Protein AF-A0A1J5IK39-F1 (afdb_monomer)

Radius of gyration: 12.75 Å; Cα contacts (8 Å, |Δi|>4): 61; chains: 1; bounding box: 36×24×31 Å

Structure (mmCIF, N/CA/C/O backbone):
data_AF-A0A1J5IK39-F1
#
_entr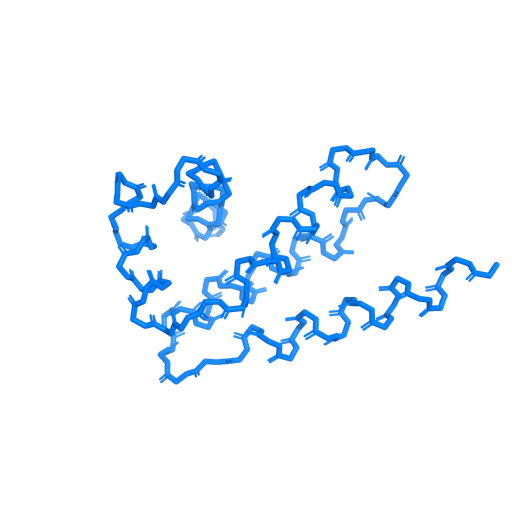y.id   AF-A0A1J5IK39-F1
#
loop_
_atom_site.group_PDB
_atom_site.id
_atom_site.type_symbol
_atom_site.label_atom_id
_atom_site.label_alt_id
_atom_site.label_comp_id
_atom_site.label_asym_id
_atom_site.label_entity_id
_atom_site.label_seq_id
_atom_site.pdbx_PDB_ins_code
_atom_site.Cartn_x
_atom_site.Cartn_y
_atom_site.Cartn_z
_atom_site.occupancy
_atom_site.B_iso_or_equiv
_atom_site.auth_seq_id
_atom_site.auth_comp_id
_atom_site.auth_asym_id
_atom_site.auth_atom_id
_atom_site.pdbx_PDB_model_num
ATOM 1 N N . MET A 1 1 ? 18.793 10.481 -16.042 1.00 48.03 1 MET A N 1
ATOM 2 C CA . MET A 1 1 ? 18.973 10.278 -14.580 1.00 48.03 1 MET A CA 1
ATOM 3 C C . MET A 1 1 ? 17.665 9.871 -13.882 1.00 48.03 1 MET A C 1
ATOM 5 O O . MET A 1 1 ? 17.578 9.986 -12.670 1.00 48.03 1 MET A O 1
ATOM 9 N N . THR A 1 2 ? 16.653 9.381 -14.605 1.00 59.12 2 THR A N 1
ATOM 10 C CA . THR A 1 2 ? 15.298 9.120 -14.081 1.00 59.12 2 THR A CA 1
ATOM 11 C C . THR A 1 2 ? 15.105 7.676 -13.601 1.00 59.12 2 THR A C 1
ATOM 13 O O . THR A 1 2 ? 14.478 7.462 -12.566 1.00 59.12 2 THR A O 1
ATOM 16 N N . ASP A 1 3 ? 15.719 6.688 -14.261 1.00 63.81 3 ASP A N 1
ATOM 17 C CA . ASP A 1 3 ? 15.537 5.263 -13.926 1.00 63.81 3 ASP A CA 1
ATOM 18 C C . ASP A 1 3 ? 15.956 4.887 -12.498 1.00 63.81 3 ASP A C 1
ATOM 20 O O . ASP A 1 3 ? 15.232 4.185 -11.789 1.00 63.81 3 ASP A O 1
ATOM 24 N N . SER A 1 4 ? 17.103 5.384 -12.031 1.00 73.56 4 SER A N 1
ATOM 25 C CA . SER A 1 4 ? 17.636 5.018 -10.712 1.00 73.56 4 SER A CA 1
ATOM 26 C C . SER A 1 4 ? 16.734 5.472 -9.558 1.00 73.56 4 SER A C 1
ATOM 28 O O . SER A 1 4 ? 16.578 4.740 -8.580 1.00 73.56 4 SER A O 1
ATOM 30 N N . THR A 1 5 ? 16.105 6.645 -9.676 1.00 78.44 5 THR A N 1
ATOM 31 C CA . THR A 1 5 ? 15.187 7.182 -8.660 1.00 78.44 5 THR A CA 1
ATOM 32 C C . THR A 1 5 ? 13.883 6.388 -8.618 1.00 78.44 5 THR A C 1
ATOM 34 O O . THR A 1 5 ? 13.416 6.036 -7.535 1.00 78.44 5 THR A O 1
ATOM 37 N N . HIS A 1 6 ? 13.334 6.010 -9.776 1.00 80.12 6 HIS A N 1
ATOM 38 C CA . HIS A 1 6 ? 12.125 5.184 -9.838 1.00 80.12 6 HIS A CA 1
ATOM 39 C C . HIS A 1 6 ? 12.333 3.795 -9.227 1.00 80.12 6 HIS A C 1
ATOM 41 O O . HIS A 1 6 ? 11.483 3.305 -8.480 1.00 80.12 6 HIS A O 1
ATOM 47 N N . ILE A 1 7 ? 13.486 3.170 -9.483 1.00 85.44 7 ILE A N 1
ATOM 48 C CA . ILE A 1 7 ? 13.837 1.879 -8.879 1.00 85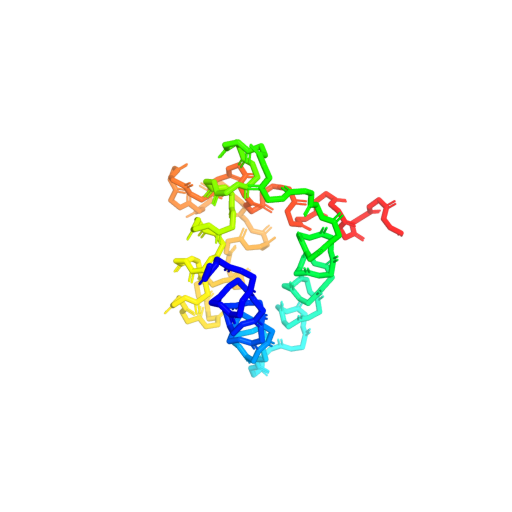.44 7 ILE A CA 1
ATOM 49 C C . ILE A 1 7 ? 13.936 1.999 -7.350 1.00 85.44 7 ILE A C 1
ATOM 51 O O . ILE A 1 7 ? 13.489 1.103 -6.632 1.00 85.44 7 ILE A O 1
ATOM 55 N N . GLN A 1 8 ? 14.502 3.094 -6.834 1.00 88.88 8 GLN A N 1
ATOM 56 C CA . GLN A 1 8 ? 14.584 3.344 -5.391 1.00 88.88 8 GLN A CA 1
ATOM 57 C C . GLN A 1 8 ? 13.201 3.542 -4.760 1.00 88.88 8 GLN A C 1
ATOM 59 O O . GLN A 1 8 ? 12.917 2.919 -3.737 1.00 88.88 8 GLN A O 1
ATOM 64 N N . GLN A 1 9 ? 12.323 4.321 -5.397 1.00 89.88 9 GLN A N 1
ATOM 65 C CA . GLN A 1 9 ? 10.943 4.519 -4.942 1.00 89.88 9 GLN A CA 1
ATOM 66 C C . GLN A 1 9 ? 10.170 3.197 -4.877 1.00 89.88 9 GLN A C 1
ATOM 68 O O . GLN A 1 9 ? 9.550 2.889 -3.862 1.00 89.88 9 GLN A O 1
ATOM 73 N N . LEU A 1 10 ? 10.253 2.356 -5.915 1.00 92.12 10 LEU A N 1
ATOM 74 C CA . LEU A 1 10 ? 9.590 1.045 -5.922 1.00 92.12 10 LEU A CA 1
ATOM 75 C C . LEU A 1 10 ? 10.102 0.124 -4.813 1.00 92.12 10 LEU A C 1
ATOM 77 O O . LEU A 1 10 ? 9.306 -0.580 -4.190 1.00 92.12 10 LEU A O 1
ATOM 81 N N . LYS A 1 11 ? 11.409 0.144 -4.535 1.00 94.62 11 LYS A N 1
ATOM 82 C CA . LYS A 1 11 ? 11.991 -0.607 -3.415 1.00 94.62 11 LYS A CA 1
ATOM 83 C C . LYS A 1 11 ? 11.493 -0.086 -2.066 1.00 94.62 11 LYS A C 1
ATOM 85 O O . LYS A 1 11 ? 11.134 -0.900 -1.220 1.00 94.62 11 LYS A O 1
ATOM 90 N N . ALA A 1 12 ? 11.431 1.232 -1.876 1.00 95.25 12 ALA A N 1
ATOM 91 C CA . ALA A 1 12 ? 10.912 1.841 -0.652 1.00 95.25 12 ALA A CA 1
ATOM 92 C C . ALA A 1 12 ? 9.430 1.495 -0.431 1.00 95.25 12 ALA A C 1
ATOM 94 O O . ALA A 1 12 ? 9.064 1.019 0.642 1.00 95.25 12 ALA A O 1
ATOM 95 N N . MET A 1 13 ? 8.598 1.613 -1.472 1.00 96.69 13 MET A N 1
ATOM 96 C CA . MET A 1 13 ? 7.192 1.196 -1.426 1.00 96.69 13 MET A CA 1
ATOM 97 C C . MET A 1 13 ? 7.051 -0.278 -1.038 1.00 96.69 13 MET A C 1
ATOM 99 O O . MET A 1 13 ? 6.246 -0.605 -0.170 1.00 96.69 13 MET A O 1
ATOM 103 N N . ARG A 1 14 ? 7.866 -1.171 -1.617 1.00 97.69 14 ARG A N 1
ATOM 104 C CA . ARG A 1 14 ? 7.851 -2.601 -1.273 1.00 97.69 14 ARG A CA 1
ATOM 105 C C . ARG A 1 14 ? 8.127 -2.837 0.210 1.00 97.69 14 ARG A C 1
ATOM 107 O O . ARG A 1 14 ? 7.480 -3.679 0.823 1.00 97.69 14 ARG A O 1
ATOM 114 N N . LEU A 1 15 ? 9.093 -2.118 0.782 1.00 97.12 15 LEU A N 1
ATOM 115 C CA . LEU A 1 15 ? 9.413 -2.216 2.207 1.00 97.12 15 LEU A CA 1
ATOM 116 C C . LEU A 1 15 ? 8.252 -1.715 3.072 1.00 97.12 15 LEU A C 1
ATOM 118 O O . LEU A 1 15 ? 7.893 -2.386 4.032 1.00 97.12 15 LEU A O 1
ATOM 122 N N . ASN A 1 16 ? 7.619 -0.608 2.684 1.00 97.19 16 ASN A N 1
ATOM 123 C CA . ASN A 1 16 ? 6.467 -0.041 3.389 1.00 97.19 16 ASN A CA 1
ATOM 124 C C . ASN A 1 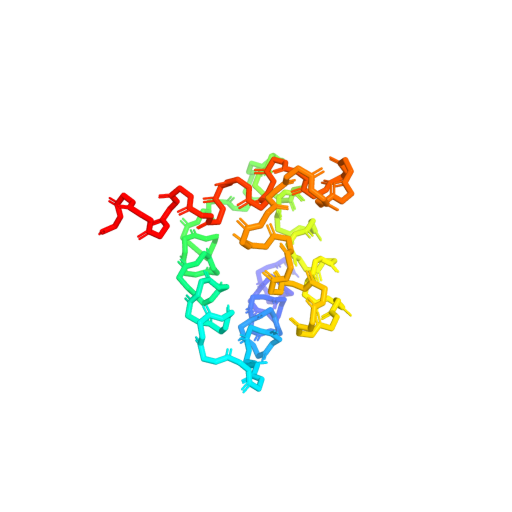16 ? 5.173 -0.861 3.222 1.00 97.19 16 ASN A C 1
ATOM 126 O O . ASN A 1 16 ? 4.203 -0.635 3.944 1.00 97.19 16 ASN A O 1
ATOM 130 N N . CYS A 1 17 ? 5.133 -1.821 2.294 1.00 97.69 17 CYS A N 1
ATOM 131 C CA . CYS A 1 17 ? 4.050 -2.804 2.225 1.00 97.69 17 CYS A CA 1
ATOM 132 C C . CYS A 1 17 ? 4.139 -3.856 3.339 1.00 97.69 17 CYS A C 1
ATOM 134 O O . CYS A 1 17 ? 3.161 -4.567 3.537 1.00 97.69 17 CYS A O 1
ATOM 136 N N . ARG A 1 18 ? 5.268 -3.968 4.057 1.00 96.88 18 ARG A N 1
ATOM 137 C CA . ARG A 1 18 ? 5.404 -4.891 5.193 1.00 96.88 18 ARG A CA 1
ATOM 138 C C . ARG A 1 18 ? 4.628 -4.369 6.401 1.00 96.88 18 ARG A C 1
ATOM 140 O O . ARG A 1 18 ? 4.794 -3.202 6.758 1.00 96.88 18 ARG A O 1
ATOM 147 N N . ARG A 1 19 ? 3.789 -5.206 7.014 1.00 96.50 19 ARG A N 1
ATOM 148 C CA . ARG A 1 19 ? 2.814 -4.798 8.045 1.00 96.50 19 ARG A CA 1
ATOM 149 C C . ARG A 1 19 ? 2.746 -5.805 9.188 1.00 96.50 19 ARG A C 1
ATOM 151 O O . ARG A 1 19 ? 3.145 -6.954 9.043 1.00 96.50 19 ARG A O 1
ATOM 158 N N . GLY A 1 20 ? 2.237 -5.367 10.338 1.00 95.62 20 GLY A N 1
ATOM 159 C CA . GLY A 1 20 ? 1.954 -6.249 11.473 1.00 95.62 20 GLY A CA 1
ATOM 160 C C . GLY A 1 20 ? 0.703 -7.107 11.265 1.00 95.62 20 GLY A C 1
ATOM 161 O O . GLY A 1 20 ? 0.560 -8.141 11.912 1.00 95.62 20 GLY A O 1
ATOM 162 N N . LEU A 1 21 ? -0.184 -6.699 10.351 1.00 95.38 21 LEU A N 1
ATOM 163 C CA . LEU A 1 21 ? -1.384 -7.438 9.955 1.00 95.38 21 LEU A CA 1
ATOM 164 C C . LEU A 1 21 ? -1.166 -8.147 8.613 1.00 95.38 21 LEU A C 1
ATOM 166 O O . LEU A 1 21 ? -0.935 -7.496 7.590 1.00 95.38 21 LEU A O 1
ATOM 170 N N . ALA A 1 22 ? -1.272 -9.477 8.614 1.00 94.56 22 ALA A N 1
ATOM 171 C CA . ALA A 1 22 ? -0.953 -10.317 7.459 1.00 94.56 22 ALA A CA 1
ATOM 172 C C . ALA A 1 22 ? -1.893 -10.070 6.268 1.00 94.56 22 ALA A C 1
ATOM 174 O O . ALA A 1 22 ? -1.454 -10.050 5.118 1.00 94.56 22 ALA A O 1
ATOM 175 N N . GLU A 1 23 ? -3.178 -9.835 6.528 1.00 92.69 23 GLU A N 1
ATOM 176 C CA . GLU A 1 23 ? -4.185 -9.553 5.505 1.00 92.69 23 GLU A CA 1
ATOM 177 C C . GLU A 1 23 ? -3.897 -8.222 4.801 1.00 92.69 23 GLU A C 1
ATOM 179 O O . GLU A 1 23 ? -3.947 -8.138 3.571 1.00 92.69 23 GLU A O 1
ATOM 184 N N . VAL A 1 24 ? -3.530 -7.192 5.573 1.00 96.25 24 VAL A N 1
ATOM 185 C CA . VAL A 1 24 ? -3.16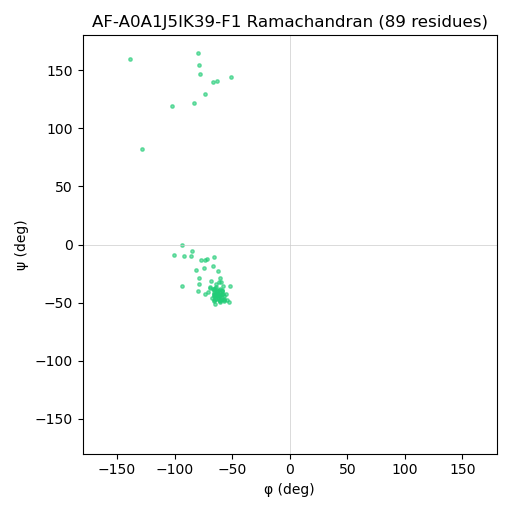4 -5.871 5.041 1.00 96.25 24 VAL A CA 1
ATOM 186 C C . VAL A 1 24 ? -1.882 -5.970 4.220 1.00 96.25 24 VAL A C 1
ATOM 188 O O . VAL A 1 24 ? -1.847 -5.487 3.089 1.00 96.25 24 VAL A O 1
ATOM 191 N N . GLU A 1 25 ? -0.846 -6.628 4.751 1.00 97.25 25 GLU A N 1
ATOM 192 C CA . GLU A 1 25 ? 0.407 -6.861 4.022 1.00 97.25 25 GLU A CA 1
ATOM 193 C C . GLU A 1 25 ? 0.145 -7.559 2.683 1.00 97.25 25 GLU A C 1
ATOM 195 O O . GLU A 1 25 ? 0.631 -7.114 1.643 1.00 97.25 25 GLU A O 1
ATOM 200 N N . THR A 1 26 ? -0.666 -8.618 2.695 1.00 95.88 26 THR A N 1
ATOM 201 C CA . THR A 1 26 ? -0.974 -9.416 1.503 1.00 95.88 26 THR A CA 1
ATOM 202 C C . THR A 1 26 ? -1.647 -8.570 0.421 1.00 95.88 26 THR A C 1
ATOM 204 O O . THR A 1 26 ? -1.210 -8.586 -0.733 1.00 95.88 26 THR A O 1
ATOM 207 N N . LEU A 1 27 ? -2.665 -7.786 0.790 1.00 96.12 27 LEU A N 1
ATOM 208 C CA . LEU A 1 27 ? -3.382 -6.891 -0.124 1.00 96.12 27 LEU A CA 1
ATOM 209 C C . LEU A 1 27 ? -2.453 -5.832 -0.736 1.00 96.12 27 LEU A C 1
ATOM 211 O O . LEU A 1 27 ? -2.413 -5.658 -1.957 1.00 96.12 27 LEU A O 1
ATOM 215 N N . LEU A 1 28 ? -1.665 -5.151 0.101 1.00 97.56 28 LEU A N 1
ATOM 216 C CA . LEU A 1 28 ? -0.748 -4.100 -0.345 1.00 97.56 28 LEU A CA 1
ATOM 217 C C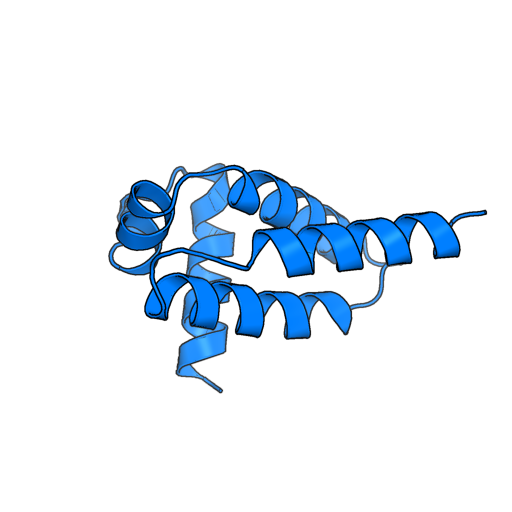 . LEU A 1 28 ? 0.371 -4.656 -1.227 1.00 97.56 28 LEU A C 1
ATOM 219 O O . LEU A 1 28 ? 0.687 -4.069 -2.261 1.00 97.56 28 LEU A O 1
ATOM 223 N N . MET A 1 29 ? 0.944 -5.805 -0.863 1.00 97.25 29 MET A N 1
ATOM 224 C CA . MET A 1 29 ? 2.000 -6.453 -1.639 1.00 97.25 29 MET A CA 1
ATOM 225 C C . MET A 1 29 ? 1.487 -6.906 -3.011 1.00 97.25 29 MET A C 1
ATOM 227 O O . MET A 1 29 ? 2.155 -6.687 -4.026 1.00 97.25 29 MET A O 1
ATOM 231 N N . ALA A 1 30 ? 0.287 -7.494 -3.066 1.00 96.19 30 ALA A N 1
ATOM 232 C CA . ALA A 1 30 ? -0.338 -7.910 -4.318 1.00 96.19 30 ALA A CA 1
ATOM 233 C C . ALA A 1 30 ? -0.566 -6.723 -5.266 1.00 96.19 30 ALA A C 1
ATOM 235 O O . ALA A 1 30 ? -0.371 -6.869 -6.480 1.00 96.19 30 ALA A O 1
ATOM 236 N N . TYR A 1 31 ? -0.951 -5.565 -4.721 1.00 97.06 31 TYR A N 1
ATOM 237 C CA . TYR A 1 31 ? -1.141 -4.336 -5.486 1.00 97.06 31 TYR A CA 1
ATOM 238 C C . TYR A 1 31 ? 0.179 -3.690 -5.913 1.00 97.06 31 TYR A C 1
ATOM 240 O O . TYR A 1 31 ? 0.338 -3.305 -7.070 1.00 97.06 31 TYR A O 1
ATOM 248 N N . TRP A 1 32 ? 1.176 -3.647 -5.026 1.00 97.12 32 TRP A N 1
ATOM 249 C CA . TRP A 1 32 ? 2.514 -3.157 -5.356 1.00 97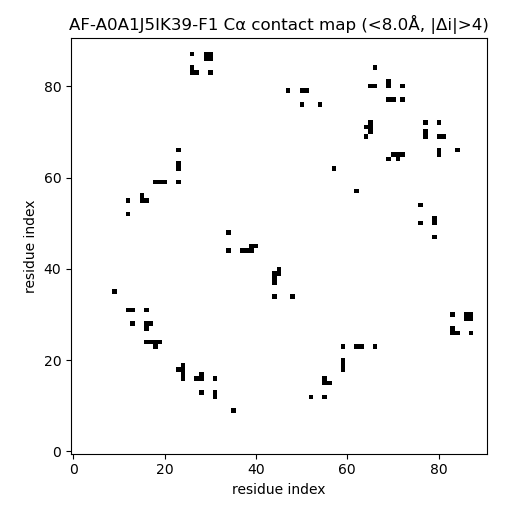.12 32 TRP A CA 1
ATOM 250 C C . TRP A 1 32 ? 3.113 -3.902 -6.557 1.00 97.12 32 TRP A C 1
ATOM 252 O O . TRP A 1 32 ? 3.658 -3.268 -7.458 1.00 97.12 32 TRP A O 1
ATOM 262 N N . GLN A 1 33 ? 2.956 -5.231 -6.622 1.00 95.50 33 GLN A N 1
ATOM 263 C CA . GLN A 1 33 ? 3.415 -6.030 -7.766 1.00 95.50 33 GLN A CA 1
ATOM 264 C C . GLN A 1 33 ? 2.768 -5.589 -9.085 1.00 95.50 33 GLN A C 1
ATOM 266 O O . GLN A 1 33 ? 3.438 -5.530 -10.112 1.00 95.50 33 GLN A O 1
ATOM 271 N N . GLN A 1 34 ? 1.474 -5.257 -9.065 1.00 94.19 34 GLN A N 1
ATOM 272 C CA . GLN A 1 34 ? 0.785 -4.732 -10.243 1.00 94.19 34 GLN A CA 1
ATOM 273 C C . GLN A 1 34 ? 1.338 -3.363 -10.631 1.00 94.19 34 GLN A C 1
ATOM 275 O O . GLN A 1 34 ? 1.664 -3.147 -11.796 1.00 94.19 34 GLN A O 1
ATOM 280 N N . LEU A 1 35 ? 1.468 -2.448 -9.665 1.00 92.56 35 LEU A N 1
ATOM 281 C CA . LEU A 1 35 ? 1.999 -1.108 -9.908 1.00 92.56 35 LEU A CA 1
ATOM 282 C C . LEU A 1 35 ? 3.415 -1.151 -10.479 1.00 92.56 35 LEU A C 1
ATOM 284 O O . LEU A 1 35 ? 3.710 -0.384 -11.395 1.00 92.56 35 LEU A O 1
ATOM 288 N N . ALA A 1 36 ? 4.266 -2.055 -9.985 1.00 92.44 36 ALA A N 1
ATOM 289 C CA . ALA A 1 36 ? 5.637 -2.236 -10.455 1.00 92.44 36 ALA A CA 1
ATOM 290 C C . ALA A 1 36 ? 5.717 -2.622 -11.943 1.00 92.44 36 ALA A C 1
ATOM 292 O O . ALA A 1 36 ? 6.674 -2.237 -12.609 1.00 92.44 36 ALA A O 1
ATOM 293 N N . ASN A 1 37 ? 4.694 -3.303 -12.473 1.00 91.62 37 ASN A N 1
ATOM 294 C CA . ASN A 1 37 ? 4.619 -3.716 -13.878 1.00 91.62 37 ASN A CA 1
ATOM 295 C C . ASN A 1 37 ? 4.031 -2.641 -14.810 1.00 91.62 37 ASN A C 1
ATOM 297 O O . ASN A 1 37 ? 4.058 -2.808 -16.028 1.00 91.62 37 ASN A O 1
ATOM 301 N N . LYS A 1 38 ? 3.475 -1.548 -14.271 1.00 90.81 38 LYS A N 1
ATOM 302 C CA . LYS A 1 38 ? 2.916 -0.453 -15.082 1.00 90.81 38 LYS A CA 1
ATOM 303 C C . LYS A 1 38 ? 4.016 0.451 -15.647 1.00 90.81 38 LYS A C 1
ATOM 305 O O . LYS A 1 38 ? 5.012 0.706 -14.970 1.00 90.81 38 LYS A O 1
ATOM 310 N N . SER A 1 39 ? 3.798 0.991 -16.851 1.00 88.06 39 SER A N 1
ATOM 311 C CA . SER A 1 39 ? 4.692 1.997 -17.446 1.00 88.06 39 SER A CA 1
ATOM 312 C C . SER A 1 39 ? 4.715 3.280 -16.610 1.00 88.06 39 SER A C 1
ATOM 314 O O . SER A 1 39 ? 3.676 3.731 -16.120 1.00 88.06 39 SER A O 1
ATOM 316 N N . THR A 1 40 ? 5.901 3.872 -16.475 1.00 83.12 40 THR A N 1
ATOM 317 C CA . THR A 1 40 ? 6.146 5.165 -15.819 1.00 83.12 40 THR A CA 1
ATOM 318 C C . THR A 1 40 ? 5.938 6.366 -16.738 1.00 83.12 40 THR A C 1
ATOM 320 O O . THR A 1 40 ? 6.030 7.494 -16.272 1.00 83.12 40 THR A O 1
ATOM 323 N N . GLU A 1 41 ? 5.682 6.149 -18.028 1.00 87.75 41 GLU A N 1
ATOM 324 C CA . GLU A 1 41 ? 5.454 7.233 -18.994 1.00 87.75 41 GLU A CA 1
ATOM 325 C C . GLU A 1 41 ? 4.014 7.769 -18.937 1.00 87.75 41 GLU A C 1
ATOM 327 O O . GLU A 1 41 ? 3.752 8.906 -19.322 1.00 87.75 41 GLU A O 1
ATOM 332 N N . ASP A 1 42 ? 3.078 6.969 -18.420 1.00 91.62 42 ASP A N 1
ATOM 333 C CA . ASP A 1 42 ? 1.682 7.364 -18.247 1.00 91.62 42 ASP A CA 1
ATOM 334 C C . ASP A 1 42 ? 1.499 8.165 -16.948 1.00 91.62 42 ASP A C 1
ATOM 336 O O . ASP A 1 42 ? 1.752 7.681 -15.838 1.00 91.62 42 ASP A O 1
ATOM 340 N N . VAL A 1 43 ? 0.998 9.393 -17.092 1.00 90.50 43 VAL A N 1
ATOM 341 C CA . VAL A 1 43 ? 0.725 10.323 -15.988 1.00 90.50 43 VAL A CA 1
ATOM 342 C C . VAL A 1 43 ? -0.247 9.730 -14.963 1.00 90.50 43 VAL A C 1
ATOM 344 O O . VAL A 1 43 ? -0.066 9.938 -13.762 1.00 90.50 43 VAL A O 1
ATOM 347 N N . ASN A 1 44 ? -1.236 8.943 -15.393 1.00 91.88 44 ASN A N 1
ATOM 348 C CA . ASN A 1 44 ? -2.187 8.306 -14.482 1.00 91.88 44 ASN A CA 1
ATOM 349 C C . ASN A 1 44 ? -1.501 7.254 -13.605 1.00 91.88 44 ASN A C 1
ATOM 351 O O . ASN A 1 44 ? -1.796 7.157 -12.413 1.00 91.88 44 ASN A O 1
ATOM 355 N N . ASN A 1 45 ? -0.551 6.503 -14.169 1.00 91.56 45 ASN A N 1
ATOM 356 C CA . ASN A 1 45 ? 0.223 5.512 -13.420 1.00 91.56 45 ASN A CA 1
ATOM 357 C C . ASN A 1 45 ? 1.168 6.186 -12.420 1.00 91.56 45 ASN A C 1
ATOM 359 O O . ASN A 1 45 ? 1.344 5.687 -11.309 1.00 91.56 45 ASN A O 1
ATOM 363 N N . LEU A 1 46 ? 1.763 7.326 -12.787 1.00 91.06 46 LEU A N 1
ATOM 364 C CA . LEU A 1 46 ? 2.581 8.119 -11.869 1.00 91.06 46 LEU A CA 1
ATOM 365 C C . LEU A 1 46 ? 1.750 8.660 -10.703 1.00 91.06 46 LEU A C 1
ATOM 367 O O . LEU A 1 46 ? 2.150 8.502 -9.550 1.00 91.06 46 LEU A O 1
ATOM 371 N N . HIS A 1 47 ? 0.582 9.238 -10.989 1.00 92.56 47 HIS A N 1
ATOM 372 C CA . HIS A 1 47 ? -0.316 9.758 -9.960 1.00 92.56 47 HIS A CA 1
ATOM 373 C C . HIS A 1 47 ? -0.793 8.653 -9.010 1.00 92.56 47 HIS A C 1
ATOM 375 O O . HIS A 1 47 ? -0.770 8.813 -7.791 1.00 92.56 47 HIS A O 1
ATOM 381 N N . GLU A 1 48 ? -1.151 7.490 -9.551 1.00 94.62 48 GLU A N 1
ATOM 382 C CA . GLU A 1 48 ? -1.547 6.338 -8.747 1.00 94.62 48 GLU A CA 1
ATOM 383 C C . GLU A 1 48 ? -0.416 5.829 -7.844 1.00 94.62 48 GLU A C 1
ATOM 385 O O . GLU A 1 48 ? -0.657 5.509 -6.681 1.00 94.62 48 GLU A O 1
ATOM 390 N N . ARG A 1 49 ? 0.827 5.794 -8.342 1.00 94.25 49 ARG A N 1
ATOM 391 C CA . ARG A 1 49 ? 2.002 5.436 -7.531 1.00 94.25 49 ARG A CA 1
ATOM 392 C C . ARG A 1 49 ? 2.234 6.429 -6.395 1.00 94.25 49 ARG A C 1
ATOM 394 O O . ARG A 1 49 ? 2.503 5.998 -5.280 1.00 94.25 49 ARG A O 1
ATOM 401 N N . GLN A 1 50 ? 2.098 7.728 -6.659 1.00 94.25 50 GLN A N 1
ATOM 402 C CA . GLN A 1 50 ? 2.214 8.769 -5.631 1.00 94.25 50 GLN A CA 1
ATOM 403 C C . GLN A 1 50 ? 1.129 8.621 -4.560 1.00 94.25 50 GLN A C 1
ATOM 405 O O . GLN A 1 50 ? 1.420 8.696 -3.369 1.00 94.25 50 GLN A O 1
ATOM 410 N N . LEU A 1 51 ? -0.114 8.371 -4.974 1.00 97.00 51 LEU A N 1
ATOM 411 C CA . LEU A 1 51 ? -1.222 8.166 -4.048 1.00 97.00 51 LEU A CA 1
ATOM 412 C C . LEU A 1 51 ? -1.031 6.891 -3.213 1.00 97.00 51 LEU A C 1
ATOM 414 O O . LEU A 1 51 ? -1.300 6.890 -2.013 1.00 97.00 51 LEU A O 1
ATOM 418 N N . PHE A 1 52 ? -0.515 5.819 -3.820 1.00 97.81 52 PHE A N 1
ATOM 419 C CA . PHE A 1 52 ? -0.175 4.590 -3.109 1.00 97.81 52 PHE A CA 1
ATOM 420 C C . PHE A 1 52 ? 0.962 4.798 -2.108 1.00 97.81 52 PHE A C 1
ATOM 422 O O . PHE A 1 52 ? 0.855 4.363 -0.967 1.00 97.81 52 PHE A O 1
ATOM 429 N N . GLU A 1 53 ? 2.016 5.522 -2.480 1.00 96.56 53 GLU A N 1
ATOM 430 C CA . GLU A 1 53 ? 3.097 5.883 -1.560 1.00 96.56 53 GLU A CA 1
ATOM 431 C C . GLU A 1 53 ? 2.576 6.681 -0.353 1.00 96.56 53 GLU A C 1
ATOM 433 O O . GLU A 1 53 ? 2.935 6.378 0.785 1.00 96.56 53 GLU A O 1
ATOM 438 N N . GLN A 1 54 ? 1.664 7.632 -0.576 1.00 97.31 54 GLN A N 1
ATOM 439 C CA . GLN A 1 54 ? 1.005 8.373 0.504 1.00 97.31 54 GLN A CA 1
ATOM 440 C C . GLN A 1 54 ? 0.138 7.467 1.385 1.00 97.31 54 GLN A C 1
ATOM 442 O O . GLN A 1 54 ? 0.197 7.571 2.612 1.00 97.31 54 GLN A O 1
ATOM 447 N N . LEU A 1 55 ? -0.623 6.543 0.792 1.00 98.19 55 LEU A N 1
AT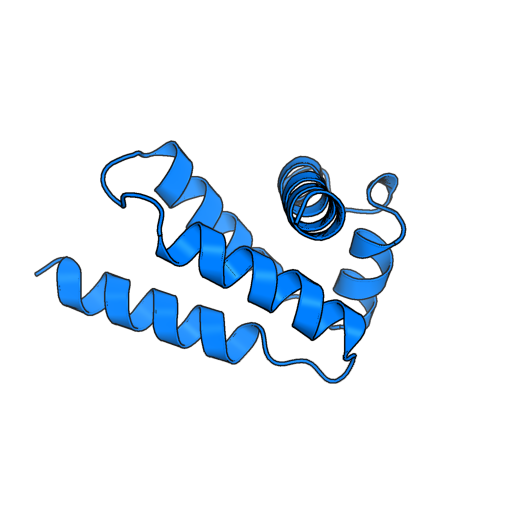OM 448 C CA . LEU A 1 55 ? -1.421 5.563 1.528 1.00 98.19 55 LEU A CA 1
ATOM 449 C C . LEU A 1 55 ? -0.541 4.703 2.450 1.00 98.19 55 LEU A C 1
ATOM 451 O O . LEU A 1 55 ? -0.906 4.451 3.596 1.00 98.19 55 LEU A O 1
ATOM 455 N N . LEU A 1 56 ? 0.654 4.310 1.998 1.00 97.88 56 LEU A N 1
ATOM 456 C CA . LEU A 1 56 ? 1.592 3.517 2.799 1.00 97.88 56 LEU A CA 1
ATOM 457 C C . LEU A 1 56 ? 2.134 4.258 4.037 1.00 97.88 56 LEU A C 1
ATOM 459 O O . LEU A 1 56 ? 2.725 3.624 4.908 1.00 97.88 56 LEU A O 1
ATOM 463 N N . THR A 1 57 ? 1.913 5.567 4.176 1.00 97.06 57 THR A N 1
ATOM 464 C CA . THR A 1 57 ? 2.252 6.303 5.411 1.00 97.06 57 THR A CA 1
ATOM 465 C C . THR A 1 57 ? 1.244 6.081 6.541 1.00 97.06 57 THR A C 1
ATOM 467 O O . THR A 1 57 ? 1.512 6.439 7.688 1.00 97.06 57 THR A O 1
ATOM 470 N N . LYS A 1 58 ? 0.074 5.508 6.235 1.00 97.69 58 LYS A N 1
ATOM 471 C CA . LYS A 1 58 ? -0.986 5.261 7.216 1.00 97.69 58 LYS A CA 1
ATOM 472 C C . LYS A 1 58 ? -0.675 4.029 8.057 1.00 97.69 58 LYS A C 1
ATOM 474 O O . LYS A 1 58 ? 0.081 3.141 7.649 1.00 97.69 58 LYS A O 1
ATOM 479 N N . ASN A 1 59 ? -1.240 4.004 9.259 1.00 95.62 59 ASN A N 1
ATOM 480 C 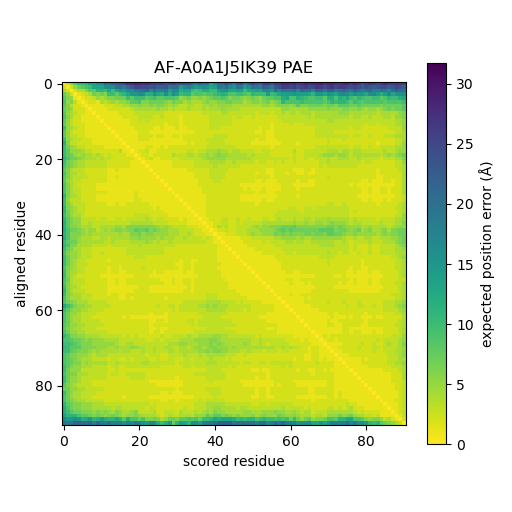CA . ASN A 1 59 ? -1.033 2.896 10.183 1.00 95.62 59 ASN A CA 1
ATOM 481 C C . ASN A 1 59 ? -1.915 1.689 9.826 1.00 95.62 59 ASN A C 1
ATOM 483 O O . ASN A 1 59 ? -2.882 1.797 9.071 1.00 95.62 59 ASN A O 1
ATOM 487 N N . ASP A 1 60 ? -1.578 0.537 10.397 1.00 94.31 60 ASP A N 1
ATOM 488 C CA . ASP A 1 60 ? -2.209 -0.738 10.054 1.00 94.31 60 ASP A CA 1
ATOM 489 C C . ASP A 1 60 ? -3.699 -0.778 10.405 1.00 94.31 60 ASP A C 1
ATOM 491 O O . ASP A 1 60 ? -4.475 -1.358 9.653 1.00 94.31 60 ASP A O 1
ATOM 495 N N . GLN A 1 61 ? -4.119 -0.117 11.490 1.00 94.62 61 GLN A N 1
ATOM 496 C CA . GLN A 1 61 ? -5.527 -0.055 11.887 1.00 94.62 61 GLN A CA 1
ATOM 497 C C . GLN A 1 61 ? -6.366 0.705 10.853 1.00 94.62 61 GLN A C 1
ATOM 499 O O . GLN A 1 61 ? -7.408 0.211 10.433 1.00 94.62 61 GLN A O 1
ATOM 504 N N . GLN A 1 62 ? -5.891 1.873 10.410 1.00 96.75 62 GLN A N 1
ATOM 505 C CA . GLN A 1 62 ? -6.561 2.670 9.378 1.00 96.75 62 GLN A CA 1
ATOM 506 C C . GLN A 1 62 ? -6.648 1.904 8.058 1.00 96.75 62 GLN A C 1
ATOM 508 O O . GLN A 1 62 ? -7.707 1.830 7.442 1.00 96.75 62 GLN A O 1
ATOM 513 N N . LEU A 1 63 ? -5.529 1.312 7.633 1.00 97.31 63 LEU A N 1
ATOM 514 C CA . LEU A 1 63 ? -5.471 0.547 6.391 1.00 97.31 63 LEU A CA 1
ATOM 515 C C . LEU A 1 63 ? -6.413 -0.655 6.438 1.00 97.31 63 LEU A C 1
ATOM 517 O O . LEU A 1 63 ? -7.143 -0.889 5.480 1.00 97.31 63 LEU A O 1
ATOM 521 N N . PHE A 1 64 ? -6.433 -1.385 7.552 1.00 95.88 64 PHE A N 1
ATOM 522 C CA . PHE A 1 64 ? -7.335 -2.512 7.747 1.00 95.88 64 PHE A CA 1
ATOM 523 C C . PHE A 1 64 ? -8.806 -2.090 7.680 1.00 95.88 64 PHE A C 1
ATOM 525 O O . PHE A 1 64 ? -9.576 -2.686 6.928 1.00 95.88 64 PHE A O 1
ATOM 532 N N . GLU A 1 65 ? -9.183 -1.032 8.404 1.00 96.44 65 GLU A N 1
ATOM 533 C CA . GLU A 1 65 ? -10.548 -0.497 8.404 1.00 96.44 65 GLU A CA 1
ATOM 534 C C . GLU A 1 65 ? -11.000 -0.122 6.987 1.00 96.44 65 GLU A C 1
ATOM 536 O O . GLU A 1 65 ? -12.050 -0.573 6.532 1.00 96.44 65 GLU A O 1
ATOM 541 N N . TRP A 1 66 ? -10.180 0.615 6.239 1.00 97.62 66 TRP A N 1
ATOM 542 C CA . TRP A 1 66 ? -10.525 1.038 4.880 1.00 97.62 66 TRP A CA 1
ATOM 543 C C . TRP A 1 66 ? -10.563 -0.123 3.884 1.00 97.62 66 TRP A C 1
ATOM 545 O O . TRP A 1 66 ? -11.419 -0.156 3.000 1.00 97.62 66 TRP A O 1
ATOM 555 N N . LEU A 1 67 ? -9.663 -1.101 4.019 1.00 95.50 67 LEU A N 1
ATOM 556 C CA . LEU A 1 67 ? -9.656 -2.287 3.164 1.00 95.50 67 LEU A CA 1
ATOM 557 C C . LEU A 1 67 ? -10.876 -3.180 3.418 1.00 95.50 67 LEU A C 1
ATOM 559 O O . LEU A 1 67 ? -11.375 -3.781 2.468 1.00 95.50 67 LEU A O 1
ATOM 563 N N . LEU A 1 68 ? -11.408 -3.237 4.641 1.00 92.62 68 LEU A N 1
ATOM 564 C CA . LEU A 1 68 ? -12.656 -3.947 4.946 1.00 92.62 68 LEU A CA 1
ATOM 565 C C . LEU A 1 68 ? -13.905 -3.145 4.563 1.00 92.62 68 LEU A C 1
ATOM 567 O O . LEU A 1 68 ? -14.835 -3.708 3.974 1.00 92.62 68 LEU A O 1
ATOM 571 N N . SER A 1 69 ? -13.880 -1.837 4.807 1.00 94.00 69 SER A N 1
ATOM 572 C CA . SER A 1 69 ? -14.996 -0.905 4.629 1.00 94.00 69 SER A CA 1
ATOM 573 C C . SER A 1 69 ? -14.570 0.305 3.778 1.00 94.00 69 SER A C 1
ATOM 575 O O . SER A 1 69 ? -14.289 1.378 4.312 1.00 94.00 69 SER A O 1
ATOM 577 N N . PRO A 1 70 ? -14.553 0.195 2.435 1.00 92.06 70 PRO A N 1
ATOM 578 C CA . PRO A 1 70 ? -14.042 1.231 1.537 1.00 92.06 70 PRO A CA 1
ATOM 579 C C . PRO A 1 70 ? -14.813 2.541 1.633 1.00 92.06 70 PRO A C 1
ATOM 581 O O . PRO A 1 70 ? -14.271 3.593 1.319 1.00 92.06 70 PRO A O 1
ATOM 584 N N . GLN A 1 71 ? -16.065 2.491 2.097 1.00 92.62 71 GLN A N 1
ATOM 585 C CA . GLN A 1 71 ? -16.892 3.674 2.327 1.00 92.62 71 GLN A CA 1
ATOM 586 C C . GLN A 1 71 ? -16.356 4.561 3.464 1.00 92.62 71 GLN A C 1
ATOM 588 O O . GLN A 1 71 ? -16.735 5.724 3.548 1.00 92.62 71 GLN A O 1
ATOM 593 N N . GLN A 1 72 ? -15.492 4.024 4.333 1.00 93.69 72 GLN A N 1
ATOM 594 C CA . GLN A 1 72 ? -14.836 4.761 5.418 1.00 93.69 72 GLN A CA 1
ATOM 595 C C . GLN A 1 72 ? -13.481 5.349 5.003 1.00 93.69 72 GLN A C 1
ATOM 597 O O . GLN A 1 72 ? -12.903 6.143 5.746 1.00 93.69 72 GLN A O 1
ATOM 602 N N . ALA A 1 73 ? -12.963 4.977 3.829 1.00 96.19 73 ALA A N 1
ATOM 603 C CA . ALA A 1 73 ? -11.736 5.560 3.314 1.00 96.19 73 ALA A CA 1
ATOM 604 C C . ALA A 1 73 ? -11.958 7.047 2.983 1.00 96.19 73 ALA A C 1
ATOM 606 O O . ALA A 1 73 ? -12.989 7.398 2.401 1.00 96.19 73 ALA A O 1
ATOM 607 N N . PRO A 1 74 ? -10.990 7.931 3.285 1.00 97.12 74 PRO A N 1
ATOM 608 C CA . PRO A 1 74 ? -11.008 9.298 2.786 1.00 97.12 74 PRO A CA 1
ATOM 609 C C . PRO A 1 74 ? -11.216 9.336 1.269 1.00 97.12 74 PRO A C 1
ATOM 611 O O . PRO A 1 74 ? -10.677 8.493 0.547 1.00 97.12 74 PRO A O 1
ATOM 614 N N . THR A 1 75 ? -11.948 10.340 0.778 1.00 96.19 75 THR A N 1
ATOM 615 C CA . THR A 1 75 ? -12.303 10.474 -0.647 1.00 96.19 75 THR A CA 1
ATOM 616 C C . THR A 1 75 ? -11.087 10.373 -1.571 1.00 96.19 75 THR A C 1
ATOM 618 O O . THR A 1 75 ? -11.180 9.775 -2.639 1.00 96.19 75 THR A O 1
ATOM 621 N N . GLU A 1 76 ? -9.935 10.894 -1.138 1.00 95.94 76 GLU A N 1
ATOM 622 C CA . GLU A 1 76 ? -8.669 10.824 -1.879 1.00 95.94 76 GLU A CA 1
ATOM 623 C C . GLU A 1 76 ? -8.174 9.388 -2.121 1.00 95.94 76 GLU A C 1
ATOM 625 O O . GLU A 1 76 ? -7.600 9.117 -3.170 1.00 95.94 76 GLU A O 1
ATOM 630 N N . TYR A 1 77 ? -8.443 8.446 -1.209 1.00 97.44 77 TYR A N 1
ATOM 631 C CA . TYR A 1 77 ? -8.031 7.044 -1.342 1.00 97.44 77 TYR A CA 1
ATOM 632 C C . TYR A 1 77 ? -9.153 6.119 -1.815 1.00 97.44 77 TYR A C 1
ATOM 634 O O . TYR A 1 77 ? -8.868 4.965 -2.123 1.00 97.44 77 TYR A O 1
ATOM 642 N N . ALA A 1 78 ? -10.406 6.577 -1.891 1.00 95.75 78 ALA A N 1
ATOM 643 C CA . ALA A 1 78 ? -11.564 5.715 -2.146 1.00 95.75 78 ALA A CA 1
ATOM 644 C C . ALA A 1 78 ? -11.396 4.841 -3.405 1.00 95.75 78 ALA A C 1
ATOM 646 O O . ALA A 1 78 ? -11.540 3.617 -3.345 1.00 95.75 78 ALA A O 1
ATOM 647 N N . LEU A 1 79 ? -10.999 5.451 -4.528 1.00 95.44 79 LEU A N 1
ATOM 648 C CA . LEU A 1 79 ? -10.745 4.723 -5.777 1.00 95.44 79 LEU A CA 1
ATOM 649 C C . LEU A 1 79 ? -9.547 3.772 -5.668 1.00 95.44 79 LEU A C 1
ATOM 651 O O . LEU A 1 79 ? -9.587 2.668 -6.207 1.00 95.44 79 LEU A O 1
ATOM 655 N N . LEU A 1 80 ? -8.485 4.176 -4.971 1.00 97.25 80 LEU A N 1
ATOM 656 C CA . LEU A 1 80 ? -7.290 3.353 -4.794 1.00 97.25 80 LEU A CA 1
ATOM 657 C C . LEU A 1 80 ? -7.579 2.119 -3.927 1.00 97.25 80 LEU A C 1
ATOM 659 O O . LEU A 1 80 ? -7.210 1.010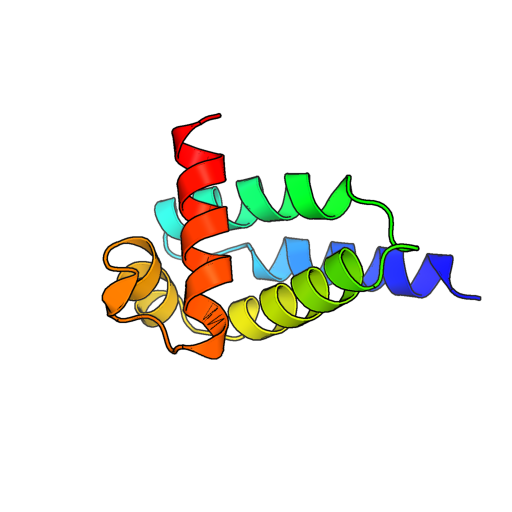 -4.301 1.00 97.25 80 LEU A O 1
ATOM 663 N N . ILE A 1 81 ? -8.282 2.292 -2.806 1.00 97.50 81 ILE A N 1
ATOM 664 C CA . ILE A 1 81 ? -8.718 1.199 -1.929 1.00 97.50 81 ILE A CA 1
ATOM 665 C C . ILE A 1 81 ? -9.607 0.220 -2.695 1.00 97.50 81 ILE A C 1
ATOM 667 O O . ILE A 1 81 ? -9.414 -0.993 -2.594 1.00 97.50 81 ILE A O 1
ATOM 671 N N . GLN A 1 82 ? -10.539 0.729 -3.506 1.00 95.75 82 GLN A N 1
ATOM 672 C CA . GLN A 1 82 ? -11.368 -0.116 -4.358 1.00 95.75 82 GLN A CA 1
ATOM 673 C C . GLN A 1 82 ? -10.512 -0.942 -5.328 1.00 95.75 82 GLN A C 1
ATOM 675 O O . GLN A 1 82 ? -10.690 -2.154 -5.404 1.00 95.75 82 GLN A O 1
ATOM 680 N N . ARG A 1 83 ? -9.538 -0.322 -6.008 1.00 95.50 83 ARG A N 1
ATOM 681 C CA . ARG A 1 83 ? -8.621 -1.020 -6.926 1.00 95.50 83 ARG A CA 1
ATOM 682 C C . ARG A 1 83 ? -7.785 -2.091 -6.228 1.00 95.50 83 ARG A C 1
ATOM 684 O O . ARG A 1 83 ? -7.680 -3.192 -6.760 1.00 95.50 83 ARG A O 1
ATOM 691 N N . ILE A 1 84 ? -7.237 -1.800 -5.044 1.00 96.50 84 ILE A N 1
ATOM 692 C CA . ILE A 1 84 ? -6.469 -2.769 -4.241 1.00 96.50 84 ILE A CA 1
ATOM 693 C C . ILE A 1 84 ? -7.319 -4.006 -3.947 1.00 96.50 84 ILE A C 1
ATOM 695 O O . ILE A 1 84 ? -6.871 -5.133 -4.155 1.00 96.50 84 ILE A O 1
ATOM 699 N N . ARG A 1 85 ? -8.562 -3.798 -3.502 1.00 94.75 85 ARG A N 1
ATOM 700 C CA . ARG A 1 85 ? -9.486 -4.894 -3.201 1.00 94.75 85 ARG A CA 1
ATOM 701 C C . ARG A 1 85 ? -9.863 -5.695 -4.437 1.00 94.75 85 ARG A C 1
ATOM 703 O O . ARG A 1 85 ? -9.774 -6.915 -4.405 1.00 94.75 85 ARG A O 1
ATOM 710 N N . THR A 1 86 ? -10.292 -5.021 -5.502 1.00 93.50 86 THR A N 1
ATOM 711 C CA . THR A 1 86 ? -10.704 -5.669 -6.752 1.00 93.50 86 THR A CA 1
ATOM 712 C C . THR A 1 86 ? -9.575 -6.525 -7.309 1.00 93.50 86 THR A C 1
ATOM 714 O O . THR A 1 86 ? -9.777 -7.701 -7.578 1.00 93.50 86 THR A O 1
ATOM 717 N N . HIS A 1 87 ? -8.358 -5.981 -7.359 1.00 92.56 87 HIS A N 1
ATOM 718 C CA . HIS A 1 87 ? -7.181 -6.708 -7.825 1.00 92.56 87 HIS A CA 1
ATOM 719 C C . HIS A 1 87 ? -6.874 -7.966 -7.009 1.00 92.56 87 HIS A C 1
ATOM 721 O O . HIS A 1 87 ? -6.341 -8.925 -7.550 1.00 92.56 87 HIS A O 1
ATOM 727 N N . PHE A 1 88 ? -7.173 -7.975 -5.711 1.00 88.44 88 PHE A N 1
ATOM 728 C CA . PHE A 1 88 ? -6.986 -9.163 -4.883 1.00 88.44 88 PHE A CA 1
ATOM 729 C C . PHE A 1 88 ? -8.106 -10.195 -5.050 1.00 88.44 88 PHE A C 1
ATOM 731 O O . PHE A 1 88 ? -7.835 -11.386 -4.980 1.00 88.44 88 PHE A O 1
ATOM 738 N N . LEU A 1 89 ? -9.346 -9.753 -5.273 1.00 87.12 89 LEU A N 1
ATOM 739 C CA . LEU A 1 89 ? -10.502 -10.640 -5.449 1.00 87.12 89 LEU A CA 1
ATOM 740 C C . LEU A 1 89 ? -10.582 -11.266 -6.848 1.00 87.12 89 LEU A C 1
ATOM 742 O O . LEU A 1 89 ? -11.145 -12.345 -6.993 1.00 87.12 89 LEU A O 1
ATOM 746 N N . GLU A 1 90 ? -10.062 -10.581 -7.867 1.00 83.75 90 GLU A N 1
ATOM 747 C CA . GLU A 1 90 ? -10.057 -11.027 -9.270 1.00 83.75 90 GLU A CA 1
ATOM 748 C C . GLU A 1 90 ? -8.769 -11.769 -9.665 1.00 83.75 90 GLU A C 1
ATOM 750 O O . GLU A 1 90 ? -8.621 -12.180 -10.818 1.00 83.75 90 GLU A O 1
ATOM 755 N N . LYS A 1 91 ? -7.830 -11.907 -8.724 1.00 55.88 91 LYS A N 1
ATOM 756 C CA . LYS A 1 91 ? -6.571 -12.635 -8.896 1.00 55.88 91 LYS A CA 1
ATOM 757 C C . LYS A 1 91 ? -6.709 -14.133 -8.667 1.00 55.88 91 LYS A C 1
ATOM 759 O O . LYS A 1 91 ? -7.488 -14.536 -7.778 1.00 55.88 91 LYS A O 1
#

Sequence (91 aa):
MTDSTHIQQLKAMRLNCRRGLAEVETLLMAYWQQLANKSTEDVNNLHERQLFEQLLTKNDQQLFEWLLSPQQAPTEYALLIQRIRTHFLEK

pLDDT: mean 92.17, std 8.88, range [48.03, 98.19]

Nearest PDB structures (foldseek):
  4by7-assembly1_X  TM=4.441E-01  e=2.168E+00  Saccharomyces cerevisiae

Solvent-accessible surface area (backbone atoms only — not comparable to full-atom values): 5237 Å² total; per-residue (Å²): 133,62,68,68,56,54,55,49,50,54,52,51,48,57,59,53,29,62,57,97,47,67,69,54,21,50,42,44,44,59,39,48,58,54,59,71,73,51,63,80,87,42,66,69,51,45,52,50,50,53,53,49,54,57,55,51,73,56,55,70,68,61,52,43,50,22,68,76,37,47,89,72,33,57,80,91,45,30,67,56,46,48,49,38,51,50,58,60,72,77,99

Secondary structure (DSSP, 8-state):
--HHHHHHHHHHHHHHT--SSHHHHHHHHHHHHHHHTS-SSSHHHHHHHHHHHHHTTS-HHHHHHHHH-GGGS-HHHHHHHHHHHHHHH--

Mean predicted aligned error: 3.55 Å

Foldseek 3Di:
DPVVVVVVLLVVQLVLLDAPDPVSSVLSNLVSVVLVPDDPVDPVSVVLSVLSSVVSVDHPVLSVCCLVPVVPDDPSCSVVSVVSNVSVVVD